Protein AF-A0A0J8BJ83-F1 (afdb_monomer)

Solvent-accessible surface area (backbone atoms only — not comparable to full-atom values): 5193 Å² total; per-residue (Å²): 133,63,71,72,61,88,80,29,24,51,42,77,100,75,76,61,66,84,45,50,43,54,70,66,76,67,50,64,68,55,101,78,35,36,65,42,44,70,63,44,57,54,45,26,47,53,39,50,52,40,29,75,76,53,75,45,65,50,42,49,56,98,44,64,66,45,21,47,50,46,45,40,36,31,74,72,65,77,40,76,91,60,65,40,89,72,124

pLDDT: mean 84.63, std 10.36, range [57.5, 95.94]

Secondary structure (DSSP, 8-state):
-PPPBTTBEEE-S---GGGS-GGGSS--EETTEEEE-HHHHHHHHHHHHHHHHHSS-SSS-SSHHHHHHHHHHHHTTSS-----S--

Organism: Streptomyces viridochromogenes (NCBI:txid1938)

Nearest PDB structures (foldseek):
  1ql6-assembly1_A  TM=6.714E-01  e=1.172E-02  Oryctolagus cuniculus
  2y7j-assembly1_B  TM=6.488E-01  e=1.253E-02  Homo sapiens
  2y7j-assembly1_D  TM=6.448E-01  e=1.531E-02  Homo sapiens
  2y7j-assembly1_C  TM=6.345E-01  e=2.795E-02  Homo sapiens
  2phk-assembly1_A-2  TM=6.595E-01  e=3.905E-02  Oryctolagus cuniculus

Mean predicted aligned error: 5.97 Å

Foldseek 3Di:
DADDDDFWGADAPDDPLLLAQLCQVVFPQDPRHGTGGPVSVVSSVVQVVCCVQFVDGFADDPDSVNRSVRSNCCVVVVDPRHTDPGD

InterPro domains:
  IPR000719 Protein kinase domain [PS50011] (1-87)
  IPR011009 Protein kinase-like domain superfamily [SSF56112] (8-66)

Radius of gyration: 13.65 Å; Cα contacts (8 Å, |Δi|>4): 100; chains: 1; bounding box: 38×24×35 Å

Structure (mmCIF, N/CA/C/O backbone):
data_AF-A0A0J8BJ83-F1
#
_entry.id   AF-A0A0J8BJ83-F1
#
loop_
_atom_site.group_PDB
_atom_site.id
_atom_site.type_symbol
_atom_site.label_atom_id
_atom_site.label_alt_id
_atom_site.label_comp_id
_atom_site.label_asym_id
_atom_site.label_entity_id
_atom_site.label_seq_id
_atom_site.pdbx_PDB_ins_code
_atom_site.Cartn_x
_atom_site.Cartn_y
_atom_site.Cartn_z
_atom_site.occupancy
_atom_site.B_iso_or_equiv
_atom_site.auth_seq_id
_atom_site.auth_comp_id
_atom_site.auth_asym_id
_atom_site.auth_atom_id
_atom_site.pdbx_PDB_model_num
ATOM 1 N N . ALA A 1 1 ? 6.427 9.083 -13.482 1.00 61.75 1 ALA A N 1
ATOM 2 C CA . ALA A 1 1 ? 6.536 7.626 -13.683 1.00 61.75 1 ALA A CA 1
ATOM 3 C C . ALA A 1 1 ? 7.824 7.342 -14.442 1.00 61.75 1 ALA A C 1
ATOM 5 O O . ALA A 1 1 ? 8.157 8.127 -15.325 1.00 61.75 1 ALA A O 1
ATOM 6 N N . ALA A 1 2 ? 8.563 6.299 -14.061 1.00 68.31 2 ALA A N 1
ATOM 7 C CA . ALA A 1 2 ? 9.732 5.852 -14.816 1.00 68.31 2 ALA A CA 1
ATOM 8 C C . ALA A 1 2 ? 9.282 5.095 -16.079 1.00 68.31 2 ALA A C 1
ATOM 10 O O . ALA A 1 2 ? 8.226 4.463 -16.076 1.00 68.31 2 ALA A O 1
ATOM 11 N N . GLU A 1 3 ? 10.053 5.186 -17.161 1.00 77.62 3 GLU A N 1
ATOM 12 C CA . GLU A 1 3 ? 9.723 4.521 -18.425 1.00 77.62 3 GLU A CA 1
ATOM 13 C C . GLU A 1 3 ? 9.921 3.001 -18.311 1.00 77.62 3 GLU A C 1
ATOM 15 O O . GLU A 1 3 ? 10.950 2.535 -17.814 1.00 77.62 3 GLU A O 1
ATOM 20 N N . LEU A 1 4 ? 8.928 2.221 -18.757 1.00 77.62 4 LEU A N 1
ATOM 21 C CA . LEU A 1 4 ? 8.984 0.760 -18.705 1.00 77.62 4 LEU A CA 1
ATOM 22 C C . LEU A 1 4 ? 9.954 0.200 -19.751 1.00 77.62 4 LEU A C 1
ATOM 24 O O . LEU A 1 4 ? 9.835 0.444 -20.947 1.00 77.62 4 LEU A O 1
ATOM 28 N N . GLN A 1 5 ? 10.859 -0.649 -19.284 1.00 77.31 5 GLN A N 1
ATOM 29 C CA . GLN A 1 5 ? 11.749 -1.496 -20.063 1.00 77.31 5 GLN A CA 1
ATOM 30 C C . GLN A 1 5 ? 11.334 -2.962 -19.860 1.00 77.31 5 GLN A C 1
ATOM 32 O O . GLN A 1 5 ? 11.756 -3.645 -18.925 1.00 77.31 5 GLN A O 1
ATOM 37 N N . GLY A 1 6 ? 10.456 -3.464 -20.732 1.00 85.12 6 GLY A N 1
ATOM 38 C CA . GLY A 1 6 ? 9.888 -4.808 -20.596 1.00 85.12 6 GLY A CA 1
ATOM 39 C C . GLY A 1 6 ? 8.861 -4.879 -19.462 1.00 85.12 6 GLY A C 1
ATOM 40 O O . GLY A 1 6 ? 7.792 -4.289 -19.568 1.00 85.12 6 GLY A O 1
ATOM 41 N N . THR A 1 7 ? 9.161 -5.617 -18.387 1.00 79.88 7 THR A N 1
ATOM 42 C CA . THR A 1 7 ? 8.243 -5.792 -17.236 1.00 79.88 7 THR A CA 1
ATOM 43 C C . THR A 1 7 ? 8.540 -4.854 -16.058 1.00 79.88 7 THR A C 1
ATOM 45 O O . THR A 1 7 ? 7.876 -4.942 -15.023 1.00 79.88 7 THR A O 1
ATOM 48 N N . HIS A 1 8 ? 9.525 -3.956 -16.201 1.00 76.31 8 HIS A N 1
ATOM 49 C CA . HIS A 1 8 ? 10.069 -3.139 -15.111 1.00 76.31 8 HIS A CA 1
ATOM 50 C C . HIS A 1 8 ? 10.573 -1.788 -15.585 1.00 76.31 8 HIS A C 1
ATOM 52 O O . HIS A 1 8 ? 10.875 -1.625 -16.756 1.00 76.31 8 HIS A O 1
ATOM 58 N N . ALA A 1 9 ? 10.734 -0.851 -14.662 1.00 79.31 9 ALA A N 1
ATOM 59 C CA . ALA A 1 9 ? 11.441 0.404 -14.872 1.00 79.31 9 ALA A CA 1
ATOM 60 C C . ALA A 1 9 ? 12.554 0.568 -13.829 1.00 79.31 9 ALA A C 1
ATOM 62 O O . ALA A 1 9 ? 12.612 -0.175 -12.847 1.00 79.31 9 ALA A O 1
ATOM 63 N N . TYR A 1 10 ? 13.408 1.567 -14.029 1.00 74.31 10 TYR A N 1
ATOM 64 C CA . TYR A 1 10 ? 14.442 1.955 -13.075 1.00 74.31 10 TYR A CA 1
ATOM 65 C C . TYR A 1 10 ? 14.173 3.367 -12.570 1.00 74.31 10 TYR A C 1
ATOM 67 O O . TYR A 1 10 ? 13.894 4.268 -13.364 1.00 74.31 10 TYR A O 1
ATOM 75 N N . ALA A 1 11 ? 14.249 3.566 -11.257 1.00 70.38 11 ALA A N 1
ATOM 76 C CA . ALA A 1 11 ? 14.082 4.877 -10.641 1.00 70.38 11 ALA A CA 1
ATOM 77 C C . ALA A 1 11 ? 15.143 5.125 -9.555 1.00 70.38 11 ALA A C 1
ATOM 79 O O . ALA A 1 11 ? 15.649 4.167 -8.956 1.00 70.38 11 ALA A O 1
ATOM 80 N N . PRO A 1 12 ? 15.479 6.401 -9.273 1.00 64.44 12 PRO A N 1
ATOM 81 C CA . PRO A 1 12 ? 16.276 6.748 -8.102 1.00 64.44 12 PRO A CA 1
ATOM 82 C C . PRO A 1 12 ? 15.552 6.315 -6.819 1.00 64.44 12 PRO A C 1
ATOM 84 O O . PRO A 1 12 ? 14.324 6.245 -6.795 1.00 64.44 12 PRO A O 1
ATOM 87 N N . ALA A 1 13 ? 16.304 6.075 -5.743 1.00 63.12 13 ALA A N 1
ATOM 88 C CA . ALA A 1 13 ? 15.780 5.623 -4.452 1.00 63.12 13 ALA A CA 1
ATOM 89 C C . ALA A 1 13 ? 15.041 6.738 -3.675 1.00 63.12 13 ALA A C 1
ATOM 91 O O . ALA A 1 13 ? 15.427 7.103 -2.567 1.00 63.12 13 ALA A O 1
ATOM 92 N N . PHE A 1 14 ? 13.983 7.299 -4.260 1.00 61.81 14 PHE A N 1
ATOM 93 C CA . PHE A 1 14 ? 13.021 8.154 -3.569 1.00 61.81 14 PHE A CA 1
ATOM 94 C C . PHE A 1 14 ? 11.713 7.393 -3.412 1.00 61.81 14 PHE A C 1
ATOM 96 O O . PHE A 1 14 ? 11.119 6.953 -4.394 1.00 61.81 14 PHE A O 1
ATOM 103 N N . ALA A 1 15 ? 11.260 7.265 -2.171 1.00 69.88 15 ALA A N 1
ATOM 104 C CA . ALA A 1 15 ? 10.006 6.616 -1.840 1.00 69.88 15 ALA A CA 1
ATOM 105 C C . ALA A 1 15 ? 9.242 7.482 -0.836 1.00 69.88 15 ALA A C 1
ATOM 107 O O . ALA A 1 15 ? 9.843 8.121 0.030 1.00 69.88 15 ALA A O 1
ATOM 108 N N . THR A 1 16 ? 7.916 7.512 -0.946 1.00 82.56 16 THR A N 1
ATOM 109 C CA . THR A 1 16 ? 7.048 8.015 0.123 1.00 82.56 16 THR A CA 1
ATOM 110 C C . THR A 1 16 ? 6.670 6.799 0.966 1.00 82.56 16 THR A C 1
ATOM 112 O O . THR A 1 16 ? 5.903 5.971 0.470 1.00 82.56 16 THR A O 1
ATOM 115 N N . PRO A 1 17 ? 7.222 6.622 2.182 1.00 82.44 17 PRO A N 1
ATOM 116 C CA . PRO A 1 17 ? 7.259 5.301 2.814 1.00 82.44 17 PRO A CA 1
ATOM 117 C C . PRO A 1 17 ? 5.878 4.661 3.009 1.00 82.44 17 PRO A C 1
ATOM 119 O O . PRO A 1 17 ? 5.710 3.487 2.707 1.00 82.44 17 PRO A O 1
ATOM 122 N N . ASP A 1 18 ? 4.861 5.448 3.376 1.00 91.56 18 ASP A N 1
ATOM 123 C CA . ASP A 1 18 ? 3.490 4.948 3.558 1.00 91.56 18 ASP A CA 1
ATOM 124 C C . ASP A 1 18 ? 2.821 4.415 2.276 1.00 91.56 18 ASP A C 1
ATOM 126 O O . ASP A 1 18 ? 1.881 3.630 2.351 1.00 91.56 18 ASP A O 1
ATOM 130 N N . TYR A 1 19 ? 3.309 4.810 1.100 1.00 92.31 19 TYR A N 1
ATOM 131 C CA . TYR A 1 19 ? 2.810 4.368 -0.209 1.00 92.31 19 TYR A CA 1
ATOM 132 C C . TYR A 1 19 ? 3.752 3.365 -0.878 1.00 92.31 19 TYR A C 1
ATOM 134 O O . TYR A 1 19 ? 3.488 2.905 -1.987 1.00 92.31 19 TYR A O 1
ATOM 142 N N . THR A 1 20 ? 4.872 3.046 -0.229 1.00 90.81 20 THR A N 1
ATOM 143 C CA . THR A 1 20 ? 5.906 2.186 -0.795 1.00 90.81 20 THR A CA 1
ATOM 144 C C . THR A 1 20 ? 5.562 0.728 -0.506 1.00 90.81 20 THR A C 1
ATOM 146 O O . THR A 1 20 ? 5.332 0.376 0.653 1.00 90.81 20 THR A O 1
ATOM 149 N N . PRO A 1 21 ? 5.517 -0.139 -1.529 1.00 89.62 21 PRO A N 1
ATOM 150 C CA . PRO A 1 21 ? 5.243 -1.549 -1.319 1.00 89.62 21 PRO A CA 1
ATOM 151 C C . PRO A 1 21 ? 6.409 -2.237 -0.583 1.00 89.62 21 PRO A C 1
ATOM 153 O O . PRO A 1 21 ? 7.568 -1.828 -0.725 1.00 89.62 21 PRO A O 1
ATOM 156 N N . PRO A 1 22 ? 6.136 -3.293 0.200 1.00 87.69 22 PRO A N 1
ATOM 157 C CA . PRO A 1 22 ? 7.142 -3.942 1.038 1.00 87.69 22 PRO A CA 1
AT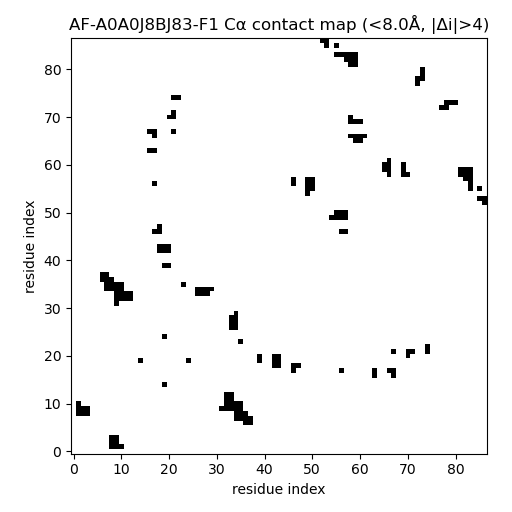OM 158 C C . PRO A 1 22 ? 8.298 -4.566 0.241 1.00 87.69 22 PRO A C 1
ATOM 160 O O . PRO A 1 22 ? 9.426 -4.580 0.730 1.00 87.69 22 PRO A O 1
ATOM 163 N N . GLU A 1 23 ? 8.088 -5.010 -1.002 1.00 82.06 23 GLU A N 1
ATOM 164 C CA . GLU A 1 23 ? 9.170 -5.523 -1.856 1.00 82.06 23 GLU A CA 1
ATOM 165 C C . GLU A 1 23 ? 10.219 -4.463 -2.228 1.00 82.06 23 GLU A C 1
ATOM 167 O O . GLU A 1 23 ? 11.353 -4.816 -2.544 1.00 82.06 23 GLU A O 1
ATOM 172 N N . LEU A 1 24 ? 9.884 -3.169 -2.152 1.00 79.62 24 LEU A N 1
ATOM 173 C CA . LEU A 1 24 ? 10.832 -2.075 -2.383 1.00 79.62 24 LEU A CA 1
ATOM 174 C C . LEU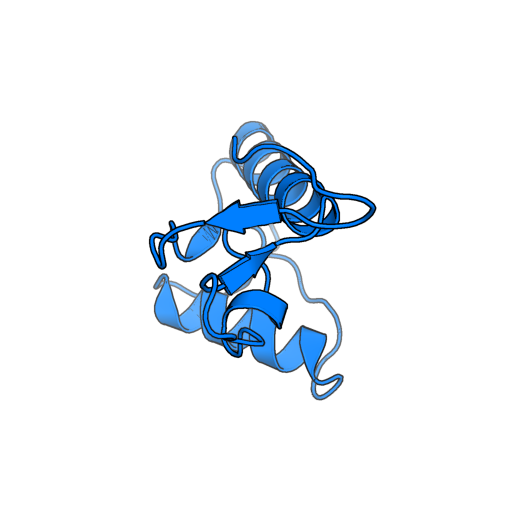 A 1 24 ? 11.570 -1.633 -1.108 1.00 79.62 24 LEU A C 1
ATOM 176 O O . LEU A 1 24 ? 12.433 -0.764 -1.192 1.00 79.62 24 LEU A O 1
ATOM 180 N N . GLN A 1 25 ? 11.291 -2.239 0.054 1.00 73.94 25 GLN A N 1
ATOM 181 C CA . GLN A 1 25 ? 12.106 -2.061 1.267 1.00 73.94 25 GLN A CA 1
ATOM 182 C C . GLN A 1 25 ? 13.409 -2.879 1.220 1.00 73.94 25 GLN A C 1
ATOM 184 O O . GLN A 1 25 ? 14.379 -2.535 1.894 1.00 73.94 25 GLN A O 1
ATOM 189 N N . TRP A 1 26 ? 13.458 -3.927 0.388 1.00 71.06 26 TRP A N 1
ATOM 190 C CA . TRP A 1 26 ? 14.681 -4.659 0.028 1.00 71.06 26 TRP A CA 1
ATOM 191 C C . TRP A 1 26 ? 14.816 -4.716 -1.489 1.00 71.06 26 TRP A C 1
ATOM 193 O O . TRP A 1 26 ? 14.666 -5.785 -2.084 1.00 71.06 26 TRP A O 1
ATOM 203 N N . PRO A 1 27 ? 15.045 -3.564 -2.134 1.00 64.88 27 PRO A N 1
ATOM 204 C CA . PRO A 1 27 ? 15.057 -3.516 -3.578 1.00 64.88 27 PRO A CA 1
ATOM 205 C C . PRO A 1 27 ? 16.202 -4.370 -4.124 1.00 64.88 27 PRO A C 1
ATOM 207 O O . PRO A 1 27 ? 17.327 -4.332 -3.622 1.00 64.88 27 PRO A O 1
ATOM 210 N N . GLU A 1 28 ? 15.928 -5.107 -5.198 1.00 65.88 28 GLU A N 1
ATOM 211 C CA . GLU A 1 28 ? 16.988 -5.584 -6.080 1.00 65.88 28 GLU A CA 1
ATOM 212 C C . GLU A 1 28 ? 17.598 -4.347 -6.757 1.00 65.88 28 GLU A C 1
ATOM 214 O O . GLU A 1 28 ? 16.971 -3.720 -7.618 1.00 65.88 28 GLU A O 1
ATOM 219 N N . ILE A 1 29 ? 18.791 -3.954 -6.301 1.00 68.19 29 ILE A N 1
ATOM 220 C CA . ILE A 1 29 ? 19.562 -2.843 -6.864 1.00 68.19 29 ILE A CA 1
ATOM 221 C C . ILE A 1 29 ? 20.588 -3.429 -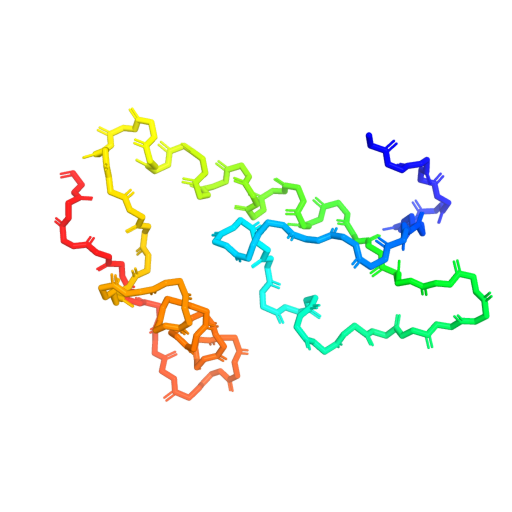7.829 1.00 68.19 29 ILE A C 1
ATOM 223 O O . ILE A 1 29 ? 21.423 -4.242 -7.429 1.00 68.19 29 ILE A O 1
ATOM 227 N N . ASP A 1 30 ? 20.545 -2.996 -9.084 1.00 72.25 30 ASP A N 1
ATOM 228 C CA . ASP A 1 30 ? 21.597 -3.262 -10.065 1.00 72.25 30 ASP A CA 1
ATOM 229 C C . ASP A 1 30 ? 22.311 -1.957 -10.472 1.00 72.25 30 ASP A C 1
ATOM 231 O O . ASP A 1 30 ? 22.059 -0.884 -9.917 1.00 72.25 30 ASP A O 1
ATOM 235 N N . GLU A 1 31 ? 23.221 -2.037 -11.447 1.00 75.44 31 GLU A N 1
ATOM 236 C CA . GLU A 1 31 ? 23.975 -0.884 -11.965 1.00 75.44 31 GLU A CA 1
ATOM 237 C C . GLU A 1 31 ? 23.084 0.241 -12.534 1.00 75.44 31 GLU A C 1
ATOM 239 O O . GLU A 1 31 ? 23.543 1.370 -12.701 1.00 75.44 31 GLU A O 1
ATOM 244 N N . ARG A 1 32 ? 21.811 -0.044 -12.834 1.00 66.25 32 ARG A N 1
ATOM 245 C CA . ARG A 1 32 ? 20.821 0.896 -13.379 1.00 66.25 32 ARG A CA 1
ATOM 246 C C . ARG A 1 32 ? 19.888 1.466 -12.305 1.00 66.25 32 ARG A C 1
ATOM 248 O O . ARG A 1 32 ? 19.114 2.372 -12.609 1.00 66.25 32 ARG A O 1
ATOM 255 N N . GLY A 1 33 ? 19.977 0.994 -11.060 1.00 72.75 33 GLY A N 1
ATOM 256 C CA . GLY A 1 33 ? 19.230 1.505 -9.910 1.00 72.75 33 GLY A CA 1
ATOM 257 C C . GLY A 1 33 ? 18.218 0.509 -9.346 1.00 72.75 33 GLY A C 1
ATOM 258 O O . GLY A 1 33 ? 18.365 -0.703 -9.480 1.00 72.75 33 GLY A O 1
ATOM 259 N N . THR A 1 34 ? 17.185 1.019 -8.668 1.00 78.00 34 THR A N 1
ATOM 260 C CA . THR A 1 34 ? 16.130 0.165 -8.103 1.00 78.00 34 THR A CA 1
ATOM 261 C C . THR A 1 34 ? 15.176 -0.279 -9.200 1.00 78.00 34 THR A C 1
ATOM 263 O O . THR A 1 34 ? 14.568 0.554 -9.878 1.00 78.00 34 THR A O 1
ATOM 266 N N . ARG A 1 35 ? 15.016 -1.595 -9.343 1.00 78.38 35 ARG A N 1
ATOM 267 C CA . ARG A 1 35 ? 14.047 -2.190 -10.259 1.00 78.38 35 ARG A CA 1
ATOM 268 C C . ARG A 1 35 ? 12.629 -2.036 -9.702 1.00 78.38 35 ARG A C 1
ATOM 270 O O . ARG A 1 35 ? 12.290 -2.620 -8.678 1.00 78.38 35 ARG A O 1
ATOM 277 N N . ILE A 1 36 ? 11.776 -1.302 -10.409 1.00 79.12 36 ILE A N 1
ATOM 278 C CA . ILE A 1 36 ? 10.366 -1.088 -10.058 1.00 79.12 36 ILE A CA 1
ATOM 279 C C . ILE A 1 36 ? 9.463 -1.865 -11.017 1.00 79.12 36 ILE A C 1
ATOM 281 O O . ILE A 1 36 ? 9.694 -1.908 -12.224 1.00 79.12 36 ILE A O 1
ATOM 285 N N . ARG A 1 37 ? 8.427 -2.503 -10.470 1.00 83.12 37 ARG A N 1
ATOM 286 C CA . ARG A 1 37 ? 7.370 -3.210 -11.210 1.00 83.12 37 ARG A CA 1
ATOM 287 C C . ARG A 1 37 ? 6.112 -2.344 -11.298 1.00 83.12 37 ARG A C 1
ATOM 289 O O . ARG A 1 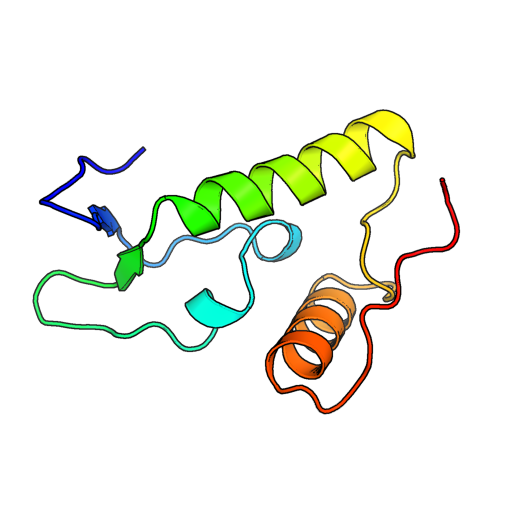37 ? 5.850 -1.614 -10.347 1.00 83.12 37 ARG A O 1
ATOM 296 N N . PRO A 1 38 ? 5.252 -2.525 -12.321 1.00 84.31 38 PRO A N 1
ATOM 297 C CA . PRO A 1 38 ? 3.905 -1.943 -12.323 1.00 84.31 38 PRO A CA 1
ATOM 298 C C . PRO A 1 38 ? 3.078 -2.271 -11.066 1.00 84.31 38 PRO A C 1
ATOM 300 O O . PRO A 1 38 ? 2.197 -1.510 -10.682 1.00 84.31 38 PRO A O 1
ATOM 303 N N . THR A 1 39 ? 3.373 -3.386 -10.388 1.00 87.56 39 THR A N 1
ATOM 304 C CA . THR A 1 39 ? 2.727 -3.756 -9.118 1.00 87.56 39 THR A CA 1
ATOM 305 C C . THR A 1 39 ? 2.960 -2.736 -8.004 1.00 87.56 39 THR A C 1
ATOM 307 O O . THR A 1 39 ? 2.103 -2.607 -7.135 1.00 87.56 39 THR A O 1
ATOM 310 N N . ALA A 1 40 ? 4.057 -1.972 -8.052 1.00 88.88 40 ALA A N 1
ATOM 311 C CA . ALA A 1 40 ? 4.322 -0.916 -7.083 1.00 88.88 40 ALA A CA 1
ATOM 312 C C . ALA A 1 40 ? 3.299 0.225 -7.184 1.00 88.88 40 ALA A C 1
ATOM 314 O O . ALA A 1 40 ? 2.817 0.707 -6.161 1.00 88.88 40 ALA A O 1
ATOM 315 N N . ASP A 1 41 ? 2.905 0.599 -8.405 1.00 88.12 41 ASP A N 1
ATOM 316 C CA . ASP A 1 41 ? 1.878 1.622 -8.621 1.00 88.12 41 ASP A CA 1
ATOM 317 C C . ASP A 1 41 ? 0.489 1.118 -8.197 1.00 88.12 41 ASP A C 1
ATOM 319 O O . ASP A 1 41 ? -0.297 1.875 -7.630 1.00 88.12 41 ASP A O 1
ATOM 323 N N . ILE A 1 42 ? 0.192 -0.173 -8.406 1.00 92.88 42 ILE A N 1
ATOM 324 C CA . ILE A 1 42 ? -1.064 -0.794 -7.943 1.00 92.88 42 ILE A CA 1
ATOM 325 C C . ILE A 1 42 ? -1.147 -0.770 -6.412 1.00 92.88 42 ILE A C 1
ATOM 327 O O . ILE A 1 42 ? -2.199 -0.451 -5.857 1.00 92.88 42 ILE A 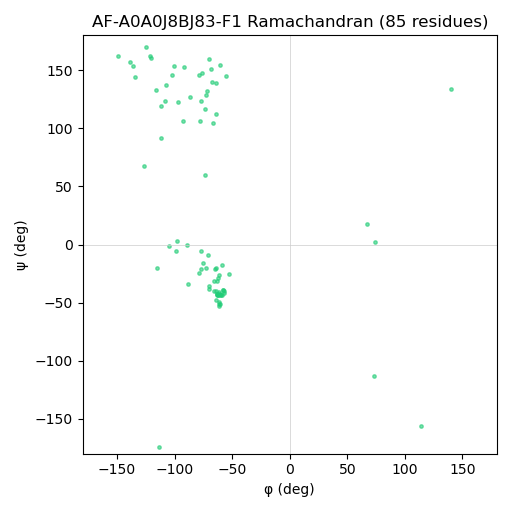O 1
ATOM 331 N N . TRP A 1 43 ? -0.042 -1.067 -5.724 1.00 92.88 43 TRP A N 1
ATOM 332 C CA . TRP A 1 43 ? 0.033 -0.964 -4.268 1.00 92.88 43 TRP A CA 1
ATOM 333 C C . TRP A 1 43 ? -0.205 0.469 -3.790 1.00 92.88 43 TRP A C 1
ATOM 335 O O . TRP A 1 43 ? -1.088 0.706 -2.964 1.00 92.88 43 TRP A O 1
ATOM 345 N N . ALA A 1 44 ? 0.544 1.431 -4.339 1.00 93.50 44 ALA A N 1
ATOM 346 C CA . ALA A 1 44 ? 0.416 2.839 -3.978 1.00 93.50 44 ALA A CA 1
ATOM 347 C C . ALA A 1 44 ? -1.010 3.358 -4.222 1.00 93.50 44 ALA A C 1
ATOM 349 O O . ALA A 1 44 ? -1.554 4.090 -3.394 1.00 93.50 44 ALA A O 1
ATOM 350 N N . PHE A 1 45 ? -1.644 2.928 -5.317 1.00 94.81 45 PHE A N 1
ATOM 351 C CA . PHE A 1 45 ? -3.045 3.219 -5.602 1.00 94.81 45 PHE A CA 1
ATOM 352 C C . PHE A 1 45 ? -3.990 2.626 -4.551 1.00 94.81 45 PHE A C 1
ATOM 354 O O . PHE A 1 45 ? -4.895 3.323 -4.103 1.00 94.81 45 PHE A O 1
ATOM 361 N N . GLY A 1 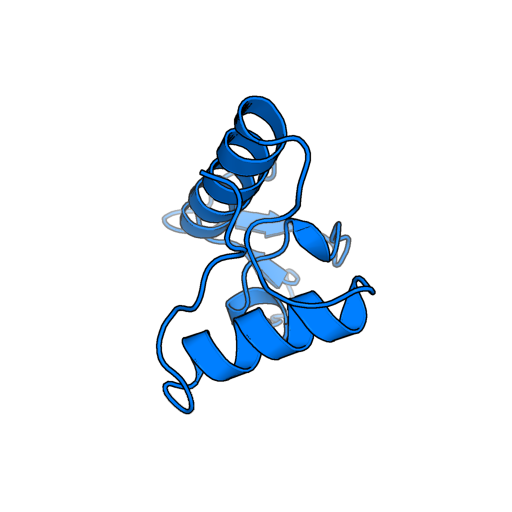46 ? -3.780 1.381 -4.116 1.00 94.25 46 GLY A N 1
ATOM 362 C CA . GLY A 1 46 ? -4.577 0.761 -3.052 1.00 94.25 46 GLY A CA 1
ATOM 363 C C . GLY A 1 46 ? -4.497 1.530 -1.730 1.00 94.25 46 GLY A C 1
ATOM 364 O O . GLY A 1 46 ? -5.527 1.793 -1.108 1.00 94.25 46 GLY A O 1
ATOM 365 N N . VAL A 1 47 ? -3.293 1.965 -1.342 1.00 95.31 47 VAL A N 1
ATOM 366 C CA . VAL A 1 47 ? -3.093 2.832 -0.168 1.00 95.31 47 VAL A CA 1
ATOM 367 C C . VAL A 1 47 ? -3.832 4.158 -0.340 1.00 95.31 47 VAL A C 1
ATOM 369 O O . VAL A 1 47 ? -4.581 4.560 0.547 1.00 95.31 47 VAL A O 1
ATOM 372 N N . LEU A 1 48 ? -3.657 4.821 -1.486 1.00 95.94 48 LEU A N 1
ATOM 373 C CA . LEU A 1 48 ? -4.299 6.102 -1.776 1.00 95.94 48 LEU A CA 1
ATOM 374 C C . LEU A 1 48 ? -5.828 5.997 -1.757 1.00 95.94 48 LEU A C 1
ATOM 376 O O . LEU A 1 48 ? -6.489 6.863 -1.194 1.00 95.94 48 LEU A O 1
ATOM 380 N N . ALA A 1 49 ? -6.387 4.947 -2.358 1.00 95.56 49 ALA A N 1
ATOM 381 C CA . ALA A 1 49 ? -7.823 4.709 -2.388 1.00 95.56 49 ALA A CA 1
ATOM 382 C C . ALA A 1 49 ? -8.384 4.522 -0.975 1.00 95.56 49 ALA A C 1
ATOM 384 O O . ALA A 1 49 ? -9.410 5.114 -0.652 1.00 95.56 49 ALA A O 1
ATOM 385 N N . HIS A 1 50 ? -7.695 3.760 -0.120 1.00 94.62 50 HIS A N 1
ATOM 386 C CA . HIS A 1 50 ? -8.098 3.594 1.273 1.00 94.62 50 HIS A CA 1
ATOM 387 C C . HIS A 1 50 ? -8.077 4.936 2.016 1.00 94.62 50 HIS A C 1
ATOM 389 O O . HIS A 1 50 ? -9.107 5.346 2.535 1.00 94.62 50 HIS A O 1
ATOM 395 N N . VAL A 1 51 ? -6.969 5.687 1.952 1.00 95.31 51 VAL A N 1
ATOM 396 C CA . VAL A 1 51 ? -6.864 7.019 2.581 1.00 95.31 51 VAL A CA 1
ATOM 397 C C . VAL A 1 51 ? -7.955 7.969 2.082 1.00 95.31 51 VAL A C 1
ATOM 399 O O . VAL A 1 51 ? -8.544 8.700 2.872 1.00 95.31 51 VAL A O 1
ATOM 402 N N . ALA A 1 52 ? -8.253 7.961 0.782 1.00 95.88 52 ALA A N 1
ATOM 403 C CA . ALA A 1 52 ? -9.295 8.808 0.208 1.00 95.88 52 ALA A CA 1
ATOM 404 C C . ALA A 1 52 ? -10.707 8.446 0.704 1.00 95.88 52 ALA A C 1
ATOM 406 O O . ALA A 1 52 ? -11.559 9.329 0.789 1.00 95.88 52 ALA A O 1
ATOM 407 N N . LEU A 1 53 ? -10.959 7.172 1.016 1.00 94.25 53 LEU A N 1
ATOM 408 C CA . LEU A 1 53 ? -12.259 6.675 1.474 1.00 94.25 53 LEU A CA 1
ATOM 409 C C . LEU A 1 53 ? -12.435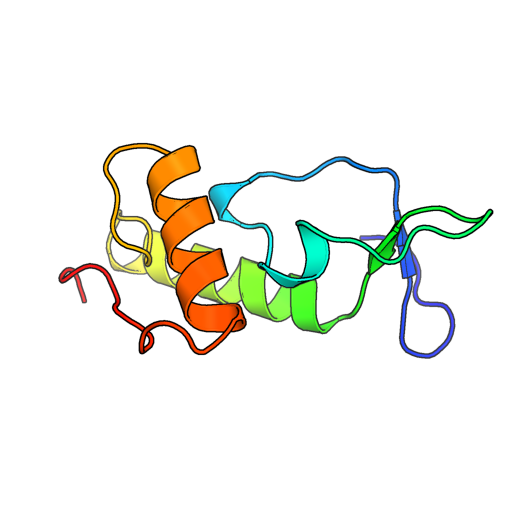 6.763 2.996 1.00 94.25 53 LEU A C 1
ATOM 411 O O . LEU A 1 53 ? -13.547 7.006 3.457 1.00 94.25 53 LEU A O 1
ATOM 415 N N . THR A 1 54 ? -11.363 6.582 3.768 1.00 94.00 54 THR A N 1
ATOM 416 C CA . THR A 1 54 ? -11.427 6.394 5.229 1.00 94.00 54 THR A CA 1
ATOM 417 C C . THR A 1 54 ? -10.758 7.527 6.007 1.00 94.00 54 THR A C 1
ATOM 419 O O . THR A 1 54 ? -11.036 7.725 7.187 1.00 94.00 54 THR A O 1
ATOM 422 N N . GLY A 1 55 ? -9.877 8.296 5.360 1.00 93.94 55 GLY A N 1
ATOM 423 C CA . GLY A 1 55 ? -9.057 9.323 6.002 1.00 93.94 55 GLY A CA 1
ATOM 424 C C . GLY A 1 55 ? -7.901 8.772 6.847 1.00 93.94 55 GLY A C 1
ATOM 425 O O . GLY A 1 55 ? -7.173 9.564 7.446 1.00 93.94 55 GLY A O 1
ATOM 426 N N . SER A 1 56 ? -7.705 7.450 6.899 1.00 93.50 56 SER A N 1
ATOM 427 C CA . SER A 1 56 ? -6.625 6.787 7.639 1.00 93.50 56 SER A CA 1
ATOM 428 C C . SER A 1 56 ? -5.751 5.938 6.710 1.00 93.50 56 SER A C 1
ATOM 430 O O . SER A 1 56 ? -6.114 5.644 5.575 1.00 93.50 56 SER A O 1
ATOM 432 N N . PHE A 1 57 ? -4.546 5.575 7.161 1.00 94.69 57 PHE A N 1
ATOM 433 C CA . PHE A 1 57 ? -3.699 4.635 6.422 1.00 94.69 57 PHE A CA 1
ATOM 434 C C . PHE A 1 57 ? -4.162 3.189 6.655 1.00 94.69 57 PHE A C 1
ATOM 436 O O . PHE A 1 57 ? -4.551 2.861 7.775 1.00 94.69 57 PHE A O 1
ATOM 443 N N . PRO A 1 58 ? -4.042 2.301 5.648 1.00 94.50 58 PRO A N 1
ATOM 444 C CA . PRO A 1 58 ? -4.619 0.959 5.696 1.00 94.50 58 PRO A CA 1
ATOM 445 C C . PRO A 1 58 ? -3.899 -0.007 6.629 1.00 94.50 58 PRO A C 1
ATOM 447 O O . PRO A 1 58 ? -4.481 -1.021 6.983 1.00 94.50 58 PRO A O 1
ATOM 450 N N . LEU A 1 59 ? -2.640 0.246 6.992 1.00 94.62 59 LEU A N 1
ATOM 451 C CA . LEU A 1 59 ? -1.866 -0.652 7.849 1.00 94.62 59 LEU A CA 1
ATOM 452 C C . LEU A 1 59 ? -1.801 -0.124 9.285 1.00 94.62 59 LEU A C 1
ATOM 454 O O . LEU A 1 59 ? -1.706 1.092 9.479 1.00 94.62 59 LEU A O 1
ATOM 458 N N . PRO A 1 60 ? -1.794 -1.017 10.293 1.00 92.38 60 PRO A N 1
ATOM 459 C CA . PRO A 1 60 ? -1.796 -0.621 11.692 1.00 92.38 60 PRO A CA 1
ATOM 460 C C . PRO A 1 60 ? -0.478 0.056 12.080 1.00 92.38 60 PRO A C 1
ATOM 462 O O . PRO A 1 60 ? 0.604 -0.390 11.702 1.00 92.38 60 PRO A O 1
ATOM 465 N N . GLY A 1 61 ? -0.568 1.109 12.893 1.00 92.19 61 GLY A N 1
ATOM 466 C CA . GLY A 1 61 ? 0.595 1.807 13.440 1.00 92.19 61 GLY A CA 1
ATOM 467 C C . GLY A 1 61 ? 0.430 3.326 13.471 1.00 92.19 61 GLY A C 1
ATOM 468 O O . GLY A 1 61 ? 0.023 3.949 12.490 1.00 92.19 61 GLY A O 1
ATOM 469 N N . GLY A 1 62 ? 0.788 3.935 14.605 1.00 91.44 62 GLY A N 1
ATOM 470 C CA . GLY A 1 62 ? 0.702 5.388 14.800 1.00 91.44 62 GLY A CA 1
ATOM 471 C C . GLY A 1 62 ? 1.797 6.192 14.090 1.00 91.44 62 GLY A C 1
ATOM 472 O O . GLY A 1 62 ? 1.642 7.397 13.916 1.00 91.44 62 GLY A O 1
ATOM 473 N N . SER A 1 63 ? 2.881 5.544 13.650 1.00 94.00 63 SER A N 1
ATOM 474 C CA . SER A 1 63 ? 3.952 6.164 12.863 1.00 94.00 63 SER A CA 1
ATOM 475 C C . SER A 1 63 ? 4.124 5.474 11.513 1.00 94.00 63 SER A C 1
ATOM 477 O O . SER A 1 63 ? 3.709 4.328 11.326 1.00 94.00 63 SER A O 1
ATOM 479 N N . THR A 1 64 ? 4.760 6.171 10.577 1.00 92.12 64 THR A N 1
ATOM 480 C CA . THR A 1 64 ? 5.131 5.628 9.269 1.00 92.12 64 THR A CA 1
ATOM 481 C C . THR A 1 64 ? 6.006 4.378 9.405 1.00 92.12 64 THR A C 1
ATOM 483 O O . THR A 1 64 ? 5.776 3.394 8.706 1.00 92.12 64 THR A O 1
ATOM 486 N N . GLU A 1 65 ? 6.949 4.352 10.350 1.00 92.25 65 GLU A N 1
ATOM 487 C CA . GLU A 1 65 ? 7.801 3.186 10.624 1.00 92.25 65 GLU A CA 1
ATOM 488 C C . GLU A 1 65 ? 6.979 1.988 11.104 1.00 92.25 65 GLU A C 1
ATOM 490 O O . GLU A 1 65 ? 7.187 0.875 10.629 1.00 92.25 65 GLU A O 1
ATOM 495 N N . ALA A 1 66 ? 6.011 2.207 12.001 1.00 93.69 66 ALA A N 1
ATOM 496 C CA . ALA A 1 66 ? 5.152 1.138 12.508 1.00 93.69 66 ALA A CA 1
ATOM 497 C C . ALA A 1 66 ? 4.285 0.519 11.397 1.00 93.69 66 ALA A C 1
ATOM 499 O O . ALA A 1 66 ? 4.140 -0.702 11.331 1.00 93.69 66 ALA A O 1
ATOM 500 N N . ARG A 1 67 ? 3.758 1.346 10.484 1.00 94.06 67 ARG A N 1
ATOM 501 C CA . ARG A 1 67 ? 2.988 0.869 9.323 1.00 94.06 67 ARG A CA 1
ATOM 502 C C . ARG A 1 67 ? 3.862 0.148 8.301 1.00 94.06 67 ARG A C 1
ATOM 504 O O . ARG A 1 67 ? 3.461 -0.878 7.756 1.00 94.06 67 ARG A O 1
ATOM 511 N N . THR A 1 68 ? 5.074 0.651 8.089 1.00 92.19 68 THR A N 1
ATOM 512 C CA . THR A 1 68 ? 6.093 0.034 7.227 1.00 92.19 68 THR A CA 1
ATOM 513 C C . THR A 1 68 ? 6.487 -1.354 7.744 1.00 92.19 68 THR A C 1
ATOM 515 O O . THR A 1 68 ? 6.564 -2.306 6.964 1.00 92.19 68 THR A O 1
ATOM 518 N N . ASP A 1 69 ? 6.666 -1.497 9.061 1.00 92.31 69 ASP A N 1
ATOM 519 C CA . ASP A 1 69 ? 6.916 -2.778 9.728 1.00 92.31 69 ASP A CA 1
ATOM 520 C C . ASP A 1 69 ? 5.730 -3.749 9.586 1.00 92.31 69 ASP A C 1
ATOM 522 O O . ASP A 1 69 ? 5.924 -4.923 9.261 1.00 92.31 69 ASP A O 1
ATOM 526 N N . ALA A 1 70 ? 4.492 -3.265 9.739 1.00 93.25 70 ALA A N 1
ATOM 527 C CA . ALA A 1 70 ? 3.296 -4.078 9.514 1.00 93.25 70 ALA A CA 1
ATOM 528 C C . ALA A 1 70 ? 3.212 -4.607 8.067 1.00 93.25 70 ALA A C 1
ATOM 530 O O . ALA A 1 70 ? 2.946 -5.794 7.864 1.00 93.25 70 ALA A O 1
ATOM 531 N N . ALA A 1 71 ? 3.514 -3.767 7.066 1.00 92.56 71 ALA A N 1
ATOM 532 C CA . ALA A 1 71 ? 3.578 -4.172 5.654 1.00 92.56 71 ALA A CA 1
ATOM 533 C C . ALA A 1 71 ? 4.609 -5.289 5.437 1.00 92.56 71 ALA A C 1
ATOM 535 O O . ALA A 1 71 ? 4.366 -6.269 4.732 1.00 92.56 71 ALA A O 1
ATOM 536 N N . THR A 1 72 ? 5.764 -5.131 6.077 1.00 91.56 72 THR A N 1
ATOM 537 C CA . THR A 1 72 ? 6.888 -6.059 6.030 1.00 91.56 72 THR A CA 1
ATOM 538 C C . THR A 1 72 ? 6.547 -7.418 6.624 1.00 91.56 72 THR A C 1
ATOM 540 O O . THR A 1 72 ? 6.839 -8.445 6.005 1.00 91.56 72 THR A O 1
ATOM 543 N N . ARG A 1 73 ? 5.926 -7.450 7.809 1.00 92.25 73 ARG A N 1
ATOM 544 C CA . ARG A 1 73 ? 5.509 -8.700 8.459 1.00 92.25 73 ARG A CA 1
ATOM 545 C C . ARG A 1 73 ? 4.489 -9.456 7.610 1.00 92.25 73 ARG A C 1
ATOM 547 O O . ARG A 1 73 ? 4.613 -10.670 7.449 1.00 92.25 73 ARG A O 1
ATOM 554 N N . TYR A 1 74 ? 3.546 -8.738 7.001 1.00 91.25 74 TYR A N 1
ATOM 555 C CA . TYR A 1 74 ? 2.616 -9.328 6.042 1.00 91.25 74 TYR A CA 1
ATOM 556 C C . TYR A 1 74 ? 3.340 -9.924 4.824 1.00 91.25 74 TYR A C 1
ATOM 558 O O . TYR A 1 74 ? 3.161 -11.098 4.508 1.00 91.25 74 TYR A O 1
ATOM 566 N N . ALA A 1 75 ? 4.218 -9.158 4.172 1.00 90.19 75 ALA A N 1
ATOM 567 C CA . ALA A 1 75 ? 4.918 -9.606 2.965 1.00 90.19 75 ALA A C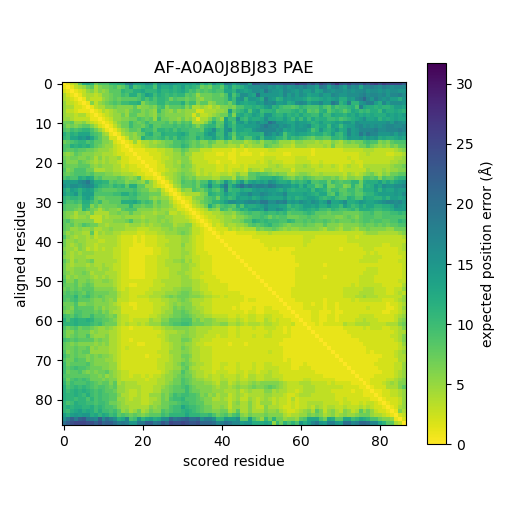A 1
ATOM 568 C C . ALA A 1 75 ? 5.843 -10.809 3.200 1.00 90.19 75 ALA A C 1
ATOM 570 O O . ALA A 1 75 ? 6.026 -11.640 2.312 1.00 90.19 75 ALA A O 1
ATOM 571 N N . ARG A 1 76 ? 6.418 -10.923 4.403 1.00 90.00 76 ARG A N 1
ATOM 572 C CA . ARG A 1 76 ? 7.231 -12.078 4.813 1.00 90.00 76 ARG A CA 1
ATOM 573 C C . ARG A 1 76 ? 6.396 -13.305 5.187 1.00 90.00 76 ARG A C 1
ATOM 575 O O . ARG A 1 76 ? 6.976 -14.348 5.477 1.00 90.00 76 ARG A O 1
ATOM 582 N N . GLY A 1 77 ? 5.067 -13.187 5.214 1.00 91.38 77 GLY A N 1
ATOM 583 C CA . GLY A 1 77 ? 4.162 -14.241 5.667 1.00 91.38 77 GLY A CA 1
ATOM 584 C C . GLY A 1 77 ? 4.281 -14.538 7.163 1.00 91.38 77 GLY A C 1
ATOM 585 O O . GLY A 1 77 ? 3.860 -15.603 7.605 1.00 91.38 77 GLY A O 1
ATOM 586 N N . THR A 1 78 ? 4.876 -13.630 7.948 1.00 92.25 78 THR A N 1
ATOM 587 C CA . THR A 1 78 ? 4.977 -13.794 9.407 1.00 92.25 78 THR A CA 1
ATOM 588 C C . THR A 1 78 ? 3.672 -13.427 10.103 1.00 92.25 78 THR A C 1
ATOM 590 O O . THR A 1 78 ? 3.412 -13.911 11.200 1.00 92.25 78 THR A O 1
ATOM 593 N N . GLU A 1 79 ? 2.853 -12.585 9.469 1.00 92.94 79 GLU A N 1
ATOM 594 C CA . GLU A 1 79 ? 1.495 -12.255 9.901 1.00 92.94 79 GLU A CA 1
ATOM 595 C C . GLU A 1 79 ? 0.536 -12.189 8.707 1.00 92.94 79 GLU A C 1
ATOM 597 O O . GLU A 1 79 ? 0.948 -11.964 7.570 1.00 92.94 79 GLU A O 1
ATOM 602 N N . GLU A 1 80 ? -0.757 -12.374 8.972 1.00 91.94 80 GLU A N 1
ATOM 603 C CA . GLU A 1 80 ? -1.813 -12.134 7.985 1.00 91.94 80 GLU A CA 1
ATOM 604 C C . GLU A 1 80 ? -1.986 -10.634 7.702 1.00 91.94 80 GLU A C 1
ATOM 606 O O . GLU A 1 80 ? -1.620 -9.783 8.518 1.00 91.94 80 GLU A O 1
ATOM 611 N N . LEU A 1 81 ? -2.594 -10.301 6.557 1.00 89.31 81 LEU A N 1
ATOM 612 C CA . LEU A 1 81 ? -2.941 -8.918 6.241 1.00 89.31 81 LEU A CA 1
ATOM 613 C C . LEU A 1 81 ? -3.977 -8.406 7.245 1.00 89.31 81 LEU A C 1
ATOM 615 O O . LEU A 1 81 ? -5.128 -8.841 7.242 1.00 89.31 81 LEU A O 1
ATOM 619 N N . ARG A 1 82 ? -3.571 -7.449 8.076 1.00 90.12 82 ARG A N 1
ATOM 620 C CA . ARG A 1 82 ? -4.456 -6.744 9.003 1.00 90.12 82 ARG A CA 1
ATOM 621 C C . ARG A 1 82 ? -4.586 -5.309 8.551 1.00 90.12 82 ARG A 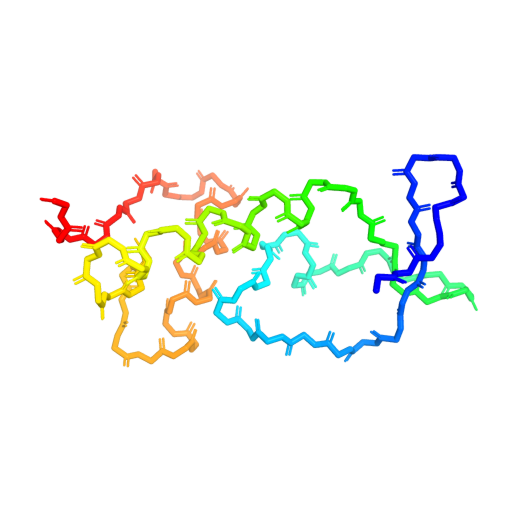C 1
ATOM 623 O O . ARG A 1 82 ? -3.585 -4.599 8.493 1.00 90.12 82 ARG A O 1
ATOM 630 N N . LEU A 1 83 ? -5.812 -4.915 8.233 1.00 88.38 83 LEU A N 1
ATOM 631 C CA . LEU A 1 83 ? -6.113 -3.536 7.902 1.00 88.38 83 LEU A CA 1
ATOM 632 C C . LEU A 1 83 ? -6.529 -2.765 9.152 1.00 88.38 83 LEU A C 1
ATOM 634 O O . LEU A 1 83 ? -7.050 -3.344 10.110 1.00 88.38 83 LEU A O 1
ATOM 638 N N . SER A 1 84 ? -6.288 -1.460 9.128 1.00 83.81 84 SER A N 1
ATOM 639 C CA . SER A 1 84 ? -6.866 -0.524 10.083 1.00 83.81 84 SER A CA 1
ATOM 640 C C . SER A 1 84 ? -8.399 -0.661 10.070 1.00 83.81 84 SER A C 1
ATOM 642 O O . SER A 1 84 ? -8.980 -0.978 9.029 1.00 83.81 84 SER A O 1
ATOM 644 N N . PRO A 1 85 ? -9.068 -0.508 11.224 1.00 81.38 85 PRO A N 1
ATOM 645 C CA . PRO A 1 85 ? -10.482 -0.847 11.376 1.00 81.38 85 PRO A CA 1
ATOM 646 C C . PRO A 1 85 ? -11.430 0.110 10.642 1.00 81.38 85 PRO A C 1
ATOM 648 O O . PRO A 1 85 ? -12.628 -0.162 10.583 1.00 81.38 85 PRO A O 1
ATOM 651 N N . GLU A 1 86 ? -10.930 1.227 10.114 1.00 72.06 86 GLU A N 1
ATOM 652 C CA . GLU A 1 86 ? -11.726 2.179 9.354 1.00 72.06 86 GLU A CA 1
ATOM 653 C C . GLU A 1 86 ? -11.951 1.647 7.931 1.00 72.06 86 GLU A C 1
ATOM 655 O O . GLU A 1 86 ? -11.040 1.643 7.107 1.00 72.06 86 GLU A O 1
ATOM 660 N N . LEU A 1 87 ? -13.172 1.186 7.654 1.00 57.50 87 LEU A N 1
ATOM 661 C CA . LEU A 1 87 ? -13.701 0.863 6.325 1.00 57.50 87 LEU A CA 1
ATOM 662 C C . LEU A 1 87 ? -15.147 1.349 6.222 1.00 57.50 87 LEU A C 1
ATOM 664 O O . LEU A 1 87 ? -15.919 1.098 7.178 1.00 57.50 87 LEU A O 1
#

Sequence (87 aa):
AAELQGTHAYAPAFATPDYTPPELQWPEIDERGTRIRPTADIWAFGVLAHVALTGSFPLPGGSTEARTDAATRYARGTEELRLSPEL